Protein AF-A0A1M4WCW9-F1 (afdb_monomer_lite)

Sequence (179 aa):
MRVFTHGSNVNFQESAREMLLPDLARYIHSFSFDAQANLFGTISLEREEIRVYGHAVAMDIDEQAEQFRFVYQLPETGEKQVLTYLLDHFQISHEAVFDVIENEQSVRYQAVYFTFEHSEEEETYFLAATQPVSEPLAYVAEFWRVTEAIGRDIDFAISGCSAFDLNRKLRAERDSSVN

pLDDT: mean 74.57, std 21.35, range [24.52, 95.81]

Radius of gyration: 19.04 Å; chains: 1; bounding box: 36×72×48 Å

Foldseek 3Di:
DDDDPPDPPPPLVPQKDWDDPVRVQVVQVPDDQDAQFKWKWWDDVVVPDTDTQAGWRHWHQDPPVQKTKTWHAHPPPRDIDMDIDGVVQWDIKMKGWDFDQDPNDTDIWIKMWTWGDDPNDIIIMMMTTPDDDPCGVVVVRVRVVSRVVVVPVDPVVVPPPDVVVVVVVVVVVVVVVPD

Secondary structure (DSSP, 8-state):
--------TT-HHHHEEEE-HHHHHHHHHH----TTTEEEEEEETTTTEEEEEEEEEEEEEETTTTEEEEEEE-TTT--EEEEEEEGGGEEEEEEEEEEEEETTEEEEEEEEEEEEEETTEEEEEEEEESSS-S-HHHHHHHHHHHHHHHHSS--TTT----HHHHHHHHHHHHHHT--

Organism: NCBI:txid112248

Structure (mmCIF, N/CA/C/O backbone):
data_AF-A0A1M4WCW9-F1
#
_entry.id   AF-A0A1M4WCW9-F1
#
loop_
_atom_site.group_PDB
_atom_site.id
_atom_site.type_symbol
_atom_site.label_atom_id
_atom_site.label_alt_id
_atom_site.label_comp_id
_atom_site.label_asym_id
_atom_site.label_entity_id
_atom_site.label_seq_id
_atom_site.pdbx_PDB_ins_code
_atom_site.Cartn_x
_atom_site.Cartn_y
_atom_site.Cartn_z
_atom_site.occupancy
_atom_site.B_iso_or_equiv
_atom_site.auth_seq_id
_atom_site.auth_comp_id
_atom_site.auth_asym_id
_atom_site.auth_atom_id
_atom_site.pdbx_PDB_model_num
ATOM 1 N N . MET A 1 1 ? 2.194 2.941 -26.156 1.00 28.28 1 MET A N 1
ATOM 2 C CA . MET A 1 1 ? 3.200 1.869 -25.994 1.00 28.28 1 MET A CA 1
ATOM 3 C C . MET A 1 1 ? 2.469 0.532 -26.065 1.00 28.28 1 MET A C 1
ATOM 5 O O . MET A 1 1 ? 1.376 0.452 -25.525 1.00 28.28 1 MET A O 1
ATOM 9 N N . ARG A 1 2 ? 2.964 -0.453 -26.829 1.00 24.52 2 ARG A N 1
ATOM 10 C CA . ARG A 1 2 ? 2.298 -1.760 -27.005 1.00 24.52 2 ARG A CA 1
ATOM 11 C C . ARG A 1 2 ? 2.749 -2.696 -25.882 1.00 24.52 2 ARG A C 1
ATOM 13 O O . ARG A 1 2 ? 3.902 -3.109 -25.891 1.00 24.52 2 ARG A O 1
ATOM 20 N N . VAL A 1 3 ? 1.858 -2.999 -24.939 1.00 24.98 3 VAL A N 1
ATOM 21 C CA . VAL A 1 3 ? 2.067 -4.039 -23.922 1.00 24.98 3 VAL A CA 1
ATOM 22 C C . VAL A 1 3 ? 1.890 -5.388 -24.613 1.00 24.98 3 VAL A C 1
ATOM 24 O O . VAL A 1 3 ? 0.806 -5.704 -25.101 1.00 24.98 3 VAL A O 1
ATOM 27 N N . PHE A 1 4 ? 2.970 -6.156 -24.723 1.00 26.38 4 PHE A N 1
ATOM 28 C CA . PHE A 1 4 ? 2.913 -7.534 -25.193 1.00 26.38 4 PHE A CA 1
ATOM 29 C C . PHE A 1 4 ? 2.811 -8.452 -23.976 1.00 26.38 4 PHE A C 1
ATOM 31 O O . PHE A 1 4 ? 3.790 -8.688 -23.276 1.00 26.38 4 PHE A O 1
ATOM 38 N N . THR A 1 5 ? 1.617 -8.990 -23.743 1.00 32.31 5 THR A N 1
ATOM 39 C CA . THR A 1 5 ? 1.386 -10.136 -22.864 1.00 32.31 5 THR A CA 1
ATOM 40 C C . THR A 1 5 ? 1.931 -11.395 -23.541 1.00 32.31 5 THR A C 1
ATOM 42 O O . THR A 1 5 ? 1.256 -12.065 -24.319 1.00 32.31 5 THR A O 1
ATOM 45 N N . HIS A 1 6 ? 3.203 -11.701 -23.311 1.00 29.67 6 HIS A N 1
ATOM 46 C CA . HIS A 1 6 ? 3.750 -13.056 -23.427 1.00 29.67 6 HIS A CA 1
ATOM 47 C C . HIS A 1 6 ? 4.281 -13.375 -22.026 1.00 29.67 6 HIS A C 1
ATOM 49 O O . HIS A 1 6 ? 5.392 -13.018 -21.677 1.00 29.67 6 HIS A O 1
ATOM 55 N N . GLY A 1 7 ? 3.447 -13.843 -21.106 1.00 25.66 7 GLY A N 1
ATOM 56 C CA . GLY A 1 7 ? 2.954 -15.207 -21.159 1.00 25.66 7 GLY A CA 1
ATOM 57 C C . GLY A 1 7 ? 3.818 -16.096 -20.266 1.00 25.66 7 GLY A C 1
ATOM 58 O O . GLY A 1 7 ? 4.403 -17.056 -20.747 1.00 25.66 7 GLY A O 1
ATOM 59 N N . SER A 1 8 ? 3.828 -15.815 -18.961 1.00 27.12 8 SER A N 1
ATOM 60 C CA . SER A 1 8 ? 3.593 -16.895 -18.004 1.00 27.12 8 SER A CA 1
ATOM 61 C C . SER A 1 8 ? 2.104 -16.857 -17.652 1.00 27.12 8 SER A C 1
ATOM 63 O O . SER A 1 8 ? 1.694 -16.445 -16.575 1.00 27.12 8 SER A O 1
ATOM 65 N N . ASN A 1 9 ? 1.269 -17.254 -18.619 1.00 35.34 9 ASN A N 1
ATOM 66 C CA . ASN A 1 9 ? -0.178 -17.468 -18.462 1.00 35.34 9 ASN A CA 1
ATOM 67 C C . ASN A 1 9 ? -0.471 -18.737 -17.631 1.00 35.34 9 ASN A C 1
ATOM 69 O O . ASN A 1 9 ? -1.430 -19.452 -17.908 1.00 35.34 9 ASN A O 1
ATOM 73 N N . VAL A 1 10 ? 0.389 -19.075 -16.668 1.00 31.02 10 VAL A N 1
ATOM 74 C CA . VAL A 1 10 ? 0.264 -20.311 -15.886 1.00 31.02 10 VAL A CA 1
ATOM 75 C C . VAL A 1 10 ? -0.352 -20.038 -14.517 1.00 31.02 10 VAL A C 1
ATOM 77 O O . VAL A 1 10 ? -1.076 -20.896 -14.036 1.00 31.02 10 VAL A O 1
ATOM 80 N N . ASN A 1 11 ? -0.188 -18.843 -13.937 1.00 33.59 11 ASN A N 1
ATOM 81 C CA . ASN A 1 11 ? -0.554 -18.617 -12.537 1.00 33.59 11 ASN A CA 1
ATOM 82 C C . ASN A 1 11 ? -1.192 -17.240 -12.272 1.00 33.59 11 ASN A C 1
ATOM 84 O O . ASN A 1 11 ? -0.726 -16.487 -11.424 1.00 33.59 11 ASN A O 1
ATOM 88 N N . PHE A 1 12 ? -2.312 -16.917 -12.930 1.00 40.56 12 PHE A N 1
ATOM 89 C CA . PHE A 1 12 ? -3.136 -15.763 -12.514 1.00 40.56 12 PHE A CA 1
ATOM 90 C C . PHE A 1 12 ? -3.561 -15.850 -11.032 1.00 40.56 12 PHE A C 1
ATOM 92 O O . PHE A 1 12 ? -3.760 -14.824 -10.395 1.00 40.56 12 PHE A O 1
ATOM 99 N N . GLN A 1 13 ? -3.621 -17.064 -10.470 1.00 37.88 13 GLN A N 1
ATOM 100 C CA . GLN A 1 13 ? -3.870 -17.318 -9.047 1.00 37.88 13 GLN A CA 1
ATOM 101 C C . GLN A 1 13 ? -2.655 -17.065 -8.126 1.00 37.88 13 GLN A C 1
ATOM 103 O O . GLN A 1 13 ? -2.829 -17.057 -6.914 1.00 37.88 13 GLN A O 1
ATOM 108 N N . GLU A 1 14 ? -1.436 -16.872 -8.656 1.00 43.75 14 GLU A N 1
ATOM 109 C CA . GLU A 1 14 ? -0.242 -16.550 -7.843 1.00 43.75 14 GLU A CA 1
ATOM 110 C C . GLU A 1 14 ? 0.183 -15.076 -7.931 1.00 43.75 14 GLU A C 1
ATOM 112 O O . GLU A 1 14 ? 0.973 -14.628 -7.101 1.00 43.75 14 GLU A O 1
ATOM 117 N N . SER A 1 15 ? -0.303 -14.318 -8.921 1.00 54.88 15 SER A N 1
ATOM 118 C CA . SER A 1 15 ? 0.074 -12.906 -9.110 1.00 54.88 15 SER A CA 1
ATOM 119 C C . SER A 1 15 ? -0.726 -11.937 -8.247 1.00 54.88 15 SER A C 1
ATOM 121 O O . SER A 1 15 ? -0.249 -10.842 -7.972 1.00 54.88 15 SER A O 1
ATOM 123 N N . ALA A 1 16 ? -1.921 -12.331 -7.812 1.00 60.19 16 ALA A N 1
ATOM 124 C CA . ALA A 1 16 ? -2.716 -11.599 -6.841 1.00 60.19 16 ALA A CA 1
ATOM 125 C C . ALA A 1 16 ? -3.227 -12.585 -5.791 1.00 60.19 16 ALA A C 1
ATOM 127 O O . ALA A 1 16 ? -3.824 -13.602 -6.146 1.00 60.19 16 ALA A O 1
ATOM 128 N N . ARG A 1 17 ? -2.987 -12.305 -4.509 1.00 70.44 17 ARG A N 1
ATOM 129 C CA . ARG A 1 17 ? -3.558 -13.090 -3.410 1.00 70.44 17 ARG A CA 1
ATOM 130 C C . ARG A 1 17 ? -4.279 -12.192 -2.426 1.00 70.44 17 ARG A C 1
ATOM 132 O O . ARG A 1 17 ? -3.750 -11.156 -2.025 1.00 70.44 17 ARG A O 1
ATOM 139 N N . GLU A 1 18 ? -5.460 -12.627 -2.016 1.00 72.06 18 GLU A N 1
ATOM 140 C CA . GLU A 1 18 ? -6.103 -12.104 -0.820 1.00 72.06 18 GLU A CA 1
ATOM 141 C C . GLU A 1 18 ? -5.254 -12.485 0.399 1.00 72.06 18 GLU A C 1
ATOM 143 O O . GLU A 1 18 ? -4.804 -13.629 0.526 1.00 72.06 18 GLU A O 1
ATOM 148 N N . MET A 1 19 ? -4.995 -11.522 1.280 1.00 72.12 19 MET A N 1
ATOM 149 C CA . MET A 1 19 ? -4.351 -11.776 2.563 1.00 72.12 19 MET A CA 1
ATOM 150 C C . MET A 1 19 ? -5.371 -11.599 3.679 1.00 72.12 19 MET A C 1
ATOM 152 O O . MET A 1 19 ? -5.921 -10.513 3.883 1.00 72.12 19 MET A O 1
ATOM 156 N N . LEU A 1 20 ? -5.568 -12.675 4.438 1.00 73.69 20 LEU A N 1
ATOM 157 C CA . LEU A 1 20 ? -6.292 -12.628 5.700 1.00 73.69 20 LEU A CA 1
ATOM 158 C C . LEU A 1 20 ? -5.467 -11.864 6.739 1.00 73.69 20 LEU A C 1
ATOM 160 O O . LEU A 1 20 ? -4.239 -11.789 6.648 1.00 73.69 20 LEU A O 1
ATOM 164 N N . LEU A 1 21 ? -6.129 -11.346 7.773 1.00 76.25 21 LEU A N 1
ATOM 165 C CA . LEU A 1 21 ? -5.498 -10.475 8.765 1.00 76.25 21 LEU A CA 1
ATOM 166 C C . LEU A 1 21 ? -4.186 -11.027 9.378 1.00 76.25 21 LEU A C 1
ATOM 168 O O . LEU A 1 21 ? -3.211 -10.276 9.436 1.00 76.25 21 LEU A O 1
ATOM 172 N N . PRO A 1 22 ? -4.071 -12.321 9.750 1.00 73.00 22 PRO A N 1
ATOM 173 C CA . PRO A 1 22 ? -2.814 -12.860 10.280 1.00 73.00 22 PRO A CA 1
ATOM 174 C C . PRO A 1 22 ? -1.681 -12.913 9.242 1.00 73.00 22 PRO A C 1
ATOM 176 O O . PRO A 1 22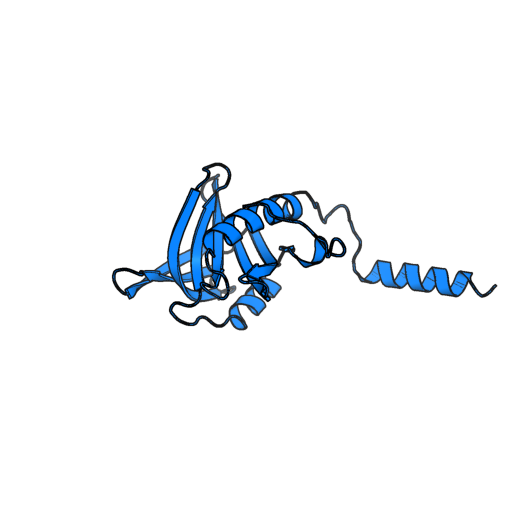 ? -0.506 -12.767 9.583 1.00 73.00 22 PRO A O 1
ATOM 179 N N . ASP A 1 23 ? -2.009 -13.139 7.969 1.00 73.31 23 ASP A N 1
ATOM 180 C CA . ASP A 1 23 ? -1.032 -13.124 6.875 1.00 73.31 23 ASP A CA 1
ATOM 181 C C . ASP A 1 23 ? -0.554 -11.704 6.606 1.00 73.31 23 ASP A C 1
ATOM 183 O O . ASP A 1 23 ? 0.645 -11.473 6.435 1.00 73.31 23 ASP A O 1
ATOM 187 N N . LEU A 1 24 ? -1.482 -10.752 6.668 1.00 80.19 24 LEU A N 1
ATOM 188 C CA . LEU A 1 24 ? -1.201 -9.342 6.509 1.00 80.19 24 LEU A CA 1
ATOM 189 C C . LEU A 1 24 ? -0.325 -8.789 7.638 1.00 80.19 24 LEU A C 1
ATOM 191 O O . LEU A 1 24 ? 0.656 -8.097 7.366 1.00 80.19 24 LEU A O 1
ATOM 195 N N . ALA A 1 25 ? -0.613 -9.137 8.892 1.00 82.31 25 ALA A N 1
ATOM 196 C CA . ALA A 1 25 ? 0.219 -8.748 10.028 1.00 82.31 25 ALA A CA 1
ATOM 197 C C . ALA A 1 25 ? 1.656 -9.273 9.870 1.00 82.31 25 ALA A C 1
ATOM 199 O O . ALA A 1 25 ? 2.628 -8.536 10.051 1.00 82.31 25 ALA A O 1
ATOM 200 N N . ARG A 1 26 ? 1.815 -10.534 9.439 1.00 80.81 26 ARG A N 1
ATOM 201 C CA . ARG A 1 26 ? 3.139 -11.105 9.138 1.00 80.81 26 ARG A CA 1
ATOM 202 C C . ARG A 1 26 ? 3.835 -10.385 7.991 1.00 80.81 26 ARG A C 1
ATOM 204 O O . ARG A 1 26 ? 5.033 -10.122 8.094 1.00 80.81 26 ARG A O 1
ATOM 211 N N . TYR A 1 27 ? 3.103 -10.062 6.927 1.00 83.06 27 TYR A N 1
ATOM 212 C CA . TYR A 1 27 ? 3.628 -9.291 5.807 1.00 83.06 27 TYR A CA 1
ATOM 213 C C . TYR A 1 27 ? 4.169 -7.940 6.287 1.00 83.06 27 TYR A C 1
ATOM 215 O O . TYR A 1 27 ? 5.345 -7.656 6.068 1.00 83.06 27 TYR A O 1
ATOM 223 N N . ILE A 1 28 ? 3.364 -7.171 7.026 1.00 84.94 28 ILE A N 1
ATOM 224 C CA . ILE A 1 28 ? 3.737 -5.859 7.573 1.00 84.94 28 ILE A CA 1
ATOM 225 C C . ILE A 1 28 ? 4.992 -5.958 8.443 1.00 84.94 28 ILE A C 1
ATOM 227 O O . ILE A 1 28 ? 5.916 -5.169 8.268 1.00 84.94 28 ILE A O 1
ATOM 231 N N . HIS A 1 29 ? 5.074 -6.957 9.325 1.00 80.81 29 HIS A N 1
ATOM 232 C CA . HIS A 1 29 ? 6.261 -7.167 10.157 1.00 80.81 29 HIS A CA 1
ATOM 233 C C . HIS A 1 29 ? 7.522 -7.514 9.358 1.00 80.81 29 HIS A C 1
ATOM 235 O O . HIS A 1 29 ? 8.628 -7.187 9.786 1.00 80.81 29 HIS A O 1
ATOM 241 N N . SER A 1 30 ? 7.374 -8.195 8.221 1.00 79.31 30 SER A N 1
ATOM 242 C CA . SER A 1 30 ? 8.492 -8.520 7.329 1.00 79.31 30 SER A CA 1
ATOM 243 C C . SER A 1 30 ? 8.852 -7.386 6.366 1.00 79.31 30 SER A C 1
ATOM 245 O O . SER A 1 30 ? 9.922 -7.414 5.755 1.00 79.31 30 SER A O 1
ATOM 247 N N . PHE A 1 31 ? 7.966 -6.400 6.218 1.00 79.56 31 PHE A N 1
ATOM 248 C CA . PHE A 1 31 ? 8.105 -5.345 5.235 1.00 79.56 31 PHE A CA 1
ATOM 249 C C . PHE A 1 31 ? 9.131 -4.304 5.684 1.00 79.56 31 PHE A C 1
ATOM 251 O O . PHE A 1 31 ? 9.065 -3.750 6.783 1.00 79.56 31 PHE A O 1
ATOM 258 N N . SER A 1 32 ? 10.091 -4.010 4.809 1.00 76.69 32 SER A N 1
ATOM 259 C CA . SER A 1 32 ? 11.100 -2.990 5.075 1.00 76.69 32 SER A CA 1
ATOM 260 C C . SER A 1 32 ? 10.559 -1.608 4.726 1.00 76.69 32 SER A C 1
ATOM 262 O O . SER A 1 32 ? 10.544 -1.194 3.564 1.00 76.69 32 SER A O 1
ATOM 264 N N . PHE A 1 33 ? 10.165 -0.859 5.751 1.00 75.88 33 PHE A N 1
ATOM 265 C CA . PHE A 1 33 ? 9.826 0.553 5.622 1.00 75.88 33 PHE A CA 1
ATOM 266 C C . PHE A 1 33 ? 11.100 1.404 5.564 1.00 75.88 33 PHE A C 1
ATOM 268 O O . PHE A 1 33 ? 11.517 1.991 6.561 1.00 75.88 33 PHE A O 1
ATOM 275 N N . ASP A 1 34 ? 11.738 1.456 4.394 1.00 73.75 34 ASP A N 1
ATOM 276 C CA . ASP A 1 34 ? 12.763 2.467 4.133 1.00 73.75 34 ASP A CA 1
ATOM 277 C C . ASP A 1 34 ? 12.093 3.789 3.733 1.00 73.75 34 ASP A C 1
ATOM 279 O O . ASP A 1 34 ? 11.167 3.829 2.912 1.00 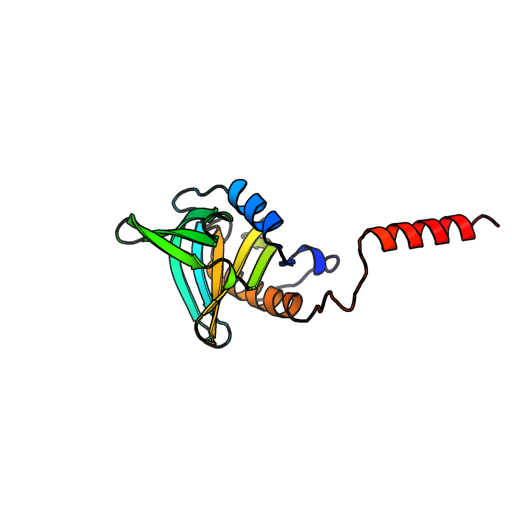73.75 34 ASP A O 1
ATOM 283 N N . ALA A 1 35 ? 12.540 4.881 4.350 1.00 59.44 35 ALA A N 1
ATOM 284 C CA . ALA A 1 35 ? 12.004 6.202 4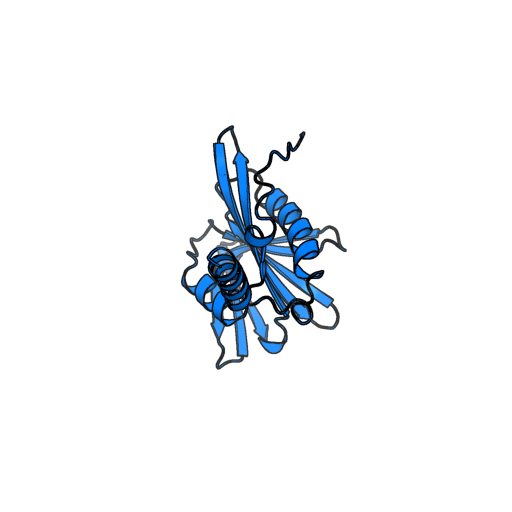.079 1.00 59.44 35 ALA A CA 1
ATOM 285 C C . ALA A 1 35 ? 12.369 6.575 2.635 1.00 59.44 35 ALA A C 1
ATOM 287 O O . ALA A 1 35 ? 13.539 6.573 2.278 1.00 59.44 35 ALA A O 1
ATOM 288 N N . GLN A 1 36 ? 11.365 6.919 1.819 1.00 70.25 36 GLN A N 1
ATOM 289 C CA . GLN A 1 36 ? 11.442 7.173 0.362 1.00 70.25 36 GLN A CA 1
ATOM 290 C C . GLN A 1 36 ? 11.339 5.948 -0.563 1.00 70.25 36 GLN A C 1
ATOM 292 O O . GLN A 1 36 ? 11.206 6.117 -1.776 1.00 70.25 36 GLN A O 1
ATOM 297 N N . ALA A 1 37 ? 11.324 4.723 -0.035 1.00 83.62 37 ALA A N 1
ATOM 298 C CA . ALA A 1 37 ? 11.225 3.533 -0.883 1.00 83.62 37 ALA A CA 1
ATOM 299 C C . ALA A 1 37 ? 9.782 3.132 -1.213 1.00 83.62 37 ALA A C 1
ATOM 301 O O . ALA A 1 37 ? 9.562 2.425 -2.189 1.00 83.62 37 ALA A O 1
ATOM 302 N N . ASN A 1 38 ? 8.800 3.572 -0.422 1.00 90.56 38 ASN A N 1
ATOM 303 C CA . ASN A 1 38 ? 7.446 3.020 -0.467 1.00 90.56 38 ASN A CA 1
ATOM 304 C C . ASN A 1 38 ? 6.401 4.124 -0.591 1.00 90.56 38 ASN A C 1
ATOM 306 O O . ASN A 1 38 ? 6.179 4.855 0.367 1.00 90.56 38 ASN A O 1
ATOM 310 N N . LEU A 1 39 ? 5.754 4.242 -1.748 1.00 93.69 39 LEU A N 1
ATOM 311 C CA . LEU A 1 39 ? 4.608 5.118 -1.970 1.00 93.69 39 LEU A CA 1
ATOM 312 C C . LEU A 1 39 ? 3.401 4.633 -1.175 1.00 93.69 39 LEU A C 1
ATOM 314 O O . LEU A 1 39 ? 3.123 3.436 -1.125 1.00 93.69 39 LEU A O 1
ATOM 318 N N . PHE A 1 40 ? 2.672 5.588 -0.610 1.00 95.12 40 PHE A N 1
ATOM 319 C CA . PHE A 1 40 ? 1.425 5.368 0.104 1.00 95.12 40 PHE A CA 1
ATOM 320 C C . PHE A 1 40 ? 0.358 6.344 -0.376 1.00 95.12 40 PHE A C 1
ATOM 322 O O . PHE A 1 40 ? 0.623 7.541 -0.547 1.00 95.12 40 PHE A O 1
ATOM 329 N N . GLY A 1 41 ? -0.852 5.839 -0.577 1.00 94.44 41 GLY A N 1
ATOM 330 C CA . GLY A 1 41 ? -1.947 6.623 -1.121 1.00 94.44 41 GLY A CA 1
ATOM 331 C C . GLY A 1 41 ? -3.240 5.832 -1.242 1.00 94.44 41 GLY A C 1
ATOM 332 O O . GLY A 1 41 ? -3.335 4.720 -0.727 1.00 94.44 41 GLY A O 1
ATOM 333 N N . THR A 1 42 ? -4.217 6.404 -1.938 1.00 94.69 42 THR A N 1
ATOM 334 C CA . THR A 1 42 ? -5.506 5.773 -2.238 1.00 94.69 42 THR A CA 1
ATOM 335 C C . THR A 1 42 ? -5.742 5.657 -3.736 1.00 94.69 42 THR A C 1
ATOM 337 O O . THR A 1 42 ? -5.186 6.412 -4.539 1.00 94.69 42 THR A O 1
ATOM 340 N N . ILE A 1 43 ? -6.561 4.680 -4.113 1.00 92.44 43 ILE A N 1
ATOM 341 C CA . ILE A 1 43 ? -6.967 4.414 -5.489 1.00 92.44 43 ILE A CA 1
ATOM 342 C C . ILE A 1 43 ? -8.473 4.150 -5.546 1.00 92.44 43 ILE A C 1
ATOM 344 O O . ILE A 1 43 ? -9.020 3.412 -4.731 1.00 92.44 43 ILE A O 1
ATOM 348 N N . SER A 1 44 ? -9.142 4.750 -6.529 1.00 86.81 44 SER A N 1
ATOM 349 C CA . SER A 1 44 ? -10.543 4.487 -6.854 1.00 86.81 44 SER A CA 1
ATOM 350 C C . SER A 1 44 ? -10.699 4.414 -8.367 1.00 86.81 44 SER A C 1
ATOM 352 O O . SER A 1 44 ? -10.466 5.396 -9.071 1.00 86.81 44 SER A O 1
ATOM 354 N N . LEU A 1 45 ? -11.094 3.245 -8.879 1.00 74.94 45 LEU A N 1
ATOM 355 C CA . LEU A 1 45 ? -11.359 3.077 -10.311 1.00 74.94 45 LEU A CA 1
ATOM 356 C C . LEU A 1 45 ? -12.675 3.731 -10.718 1.00 74.94 45 LEU A C 1
ATOM 358 O O . LEU A 1 45 ? -12.740 4.307 -11.798 1.00 74.94 45 LEU A O 1
ATOM 362 N N . GLU A 1 46 ? -13.677 3.723 -9.838 1.00 80.25 46 GLU A N 1
ATOM 363 C CA . GLU A 1 46 ? -14.954 4.410 -10.066 1.00 80.25 46 GLU A CA 1
ATOM 364 C C . GLU A 1 46 ? -14.773 5.915 -10.274 1.00 80.25 46 GLU A C 1
ATOM 366 O O . GLU A 1 46 ? -15.437 6.519 -11.115 1.00 80.25 46 GLU A O 1
ATOM 371 N N . ARG A 1 47 ? -13.850 6.521 -9.517 1.00 81.81 47 ARG A N 1
ATOM 372 C CA . ARG A 1 47 ? -13.503 7.944 -9.629 1.00 81.81 47 ARG A CA 1
ATOM 373 C C . ARG A 1 47 ? -12.358 8.207 -10.612 1.00 81.81 47 ARG A C 1
ATOM 375 O O . ARG A 1 47 ? -11.985 9.362 -10.785 1.00 81.81 47 ARG A O 1
ATOM 382 N N . GLU A 1 48 ? -11.806 7.159 -11.232 1.00 84.62 48 GLU A N 1
ATOM 383 C CA . GLU A 1 48 ? -10.598 7.199 -12.070 1.00 84.62 48 GLU A CA 1
ATOM 384 C C . GLU A 1 48 ? -9.444 7.991 -11.421 1.00 84.62 48 GLU A C 1
ATOM 386 O O . GLU A 1 48 ? -8.742 8.768 -12.070 1.00 84.62 48 GLU A O 1
ATOM 391 N N . GLU A 1 49 ? -9.250 7.805 -10.114 1.00 89.12 49 GLU A N 1
ATOM 392 C CA . GLU A 1 49 ? -8.387 8.653 -9.297 1.00 89.12 49 GLU A CA 1
ATOM 393 C C . GLU A 1 49 ? -7.352 7.840 -8.511 1.00 89.12 49 GLU A C 1
ATOM 395 O O . GLU A 1 49 ? -7.672 6.848 -7.854 1.00 89.12 49 GLU A O 1
ATOM 400 N N . ILE A 1 50 ? -6.101 8.309 -8.541 1.00 92.06 50 ILE A N 1
ATOM 401 C CA . ILE A 1 50 ? -5.032 7.877 -7.638 1.00 92.06 50 ILE A CA 1
ATOM 402 C C . ILE A 1 50 ? -4.542 9.103 -6.875 1.00 92.06 50 ILE A C 1
ATOM 404 O O . ILE A 1 50 ? -4.111 10.088 -7.480 1.00 92.06 50 ILE A O 1
ATOM 408 N N . ARG A 1 51 ? -4.564 9.033 -5.544 1.00 93.94 51 ARG A N 1
ATOM 409 C CA . ARG A 1 51 ? -4.028 10.072 -4.658 1.00 93.94 51 ARG A CA 1
ATOM 410 C C . ARG A 1 51 ? -2.810 9.539 -3.933 1.00 93.94 51 ARG A C 1
ATOM 412 O O . ARG A 1 51 ? -2.887 8.502 -3.291 1.00 93.94 51 ARG A O 1
ATOM 419 N N . VAL A 1 52 ? -1.697 10.261 -3.991 1.00 94.44 52 VAL A N 1
ATOM 420 C CA . VAL A 1 52 ? -0.476 9.918 -3.248 1.00 94.44 52 VAL A CA 1
ATOM 421 C C . VAL A 1 52 ? -0.384 10.811 -2.020 1.00 94.44 52 VAL A C 1
ATOM 423 O O . VAL A 1 52 ? -0.361 12.033 -2.146 1.00 94.44 52 VAL A O 1
ATOM 426 N N . TYR A 1 53 ? -0.307 10.211 -0.835 1.00 93.81 53 TYR A N 1
ATOM 427 C CA . TYR A 1 53 ? -0.140 10.943 0.422 1.00 93.81 53 TYR A CA 1
ATOM 428 C C . TYR A 1 53 ? 1.332 11.166 0.764 1.00 93.81 53 TYR A C 1
ATOM 430 O O . TYR A 1 53 ? 1.693 12.194 1.335 1.00 93.81 53 TYR A O 1
ATOM 438 N N . GLY A 1 54 ? 2.199 10.224 0.398 1.00 92.88 54 GLY A N 1
ATOM 439 C CA . GLY A 1 54 ? 3.632 10.343 0.622 1.00 92.88 54 GLY A CA 1
ATOM 440 C C . GLY A 1 54 ? 4.307 8.988 0.672 1.00 92.88 54 GLY A C 1
ATOM 441 O O . GLY A 1 54 ? 3.943 8.088 -0.082 1.00 92.88 54 GLY A O 1
ATOM 442 N N . HIS A 1 55 ? 5.283 8.853 1.568 1.00 94.25 55 HIS A N 1
ATOM 443 C CA . HIS A 1 55 ? 6.021 7.605 1.732 1.00 94.25 55 HIS A CA 1
ATOM 444 C C . HIS A 1 55 ? 5.639 6.891 3.023 1.00 94.25 55 HIS A C 1
ATOM 446 O O . HIS A 1 55 ? 5.713 7.497 4.090 1.00 94.25 55 HIS A O 1
ATOM 452 N N . ALA A 1 56 ? 5.269 5.613 2.953 1.00 93.38 56 ALA A N 1
ATOM 453 C CA . ALA A 1 56 ? 5.032 4.811 4.147 1.00 93.38 56 ALA A CA 1
ATOM 454 C C . ALA A 1 56 ? 6.335 4.632 4.934 1.00 93.38 56 ALA A C 1
ATOM 456 O O . ALA A 1 56 ? 7.360 4.230 4.384 1.00 93.38 56 ALA A O 1
ATOM 457 N N . VAL A 1 57 ? 6.275 4.909 6.235 1.00 93.31 57 VAL A N 1
ATOM 458 C CA . VAL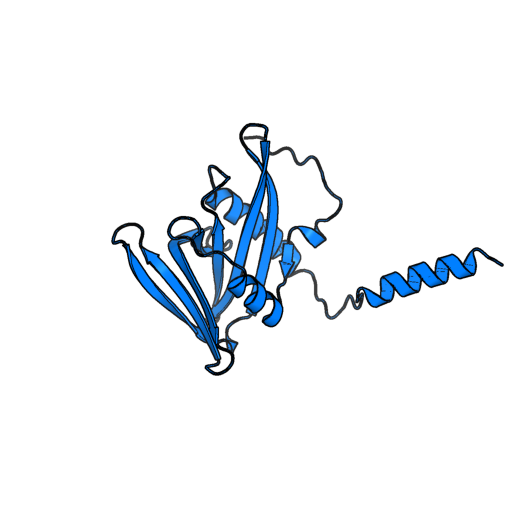 A 1 57 ? 7.405 4.748 7.164 1.00 93.31 57 VAL A CA 1
ATOM 459 C C . VAL A 1 57 ? 7.125 3.728 8.262 1.00 93.31 57 VAL A C 1
ATOM 461 O O . VAL A 1 57 ? 8.064 3.250 8.889 1.00 93.31 57 VAL A O 1
ATOM 464 N N . ALA A 1 58 ? 5.856 3.410 8.516 1.00 92.19 58 ALA A N 1
ATOM 465 C CA . ALA A 1 58 ? 5.456 2.291 9.356 1.00 92.19 58 ALA A CA 1
ATOM 466 C C . ALA A 1 58 ? 3.999 1.915 9.077 1.00 92.19 58 ALA A C 1
ATOM 468 O O . ALA A 1 58 ? 3.182 2.770 8.729 1.00 92.19 58 ALA A O 1
ATOM 469 N N . MET A 1 59 ? 3.674 0.650 9.305 1.00 92.38 59 MET A N 1
ATOM 470 C CA . MET A 1 59 ? 2.306 0.159 9.417 1.00 92.38 59 MET A CA 1
ATOM 471 C C . MET A 1 59 ? 2.234 -0.799 10.599 1.00 92.38 59 MET A C 1
ATOM 473 O O . MET A 1 59 ? 3.228 -1.455 10.909 1.00 92.38 59 MET A O 1
ATOM 477 N N . ASP A 1 60 ? 1.085 -0.849 11.259 1.00 91.56 60 ASP A N 1
ATOM 478 C CA . ASP A 1 60 ? 0.881 -1.681 12.441 1.00 91.56 60 ASP A CA 1
ATOM 479 C C . ASP A 1 60 ? -0.580 -2.121 12.552 1.00 91.56 60 ASP A C 1
ATOM 481 O O . ASP A 1 60 ? -1.491 -1.359 12.214 1.00 91.56 60 ASP A O 1
ATOM 485 N N . ILE A 1 61 ? -0.784 -3.348 13.026 1.00 89.50 61 ILE A N 1
ATOM 486 C CA . ILE A 1 61 ? -2.100 -3.914 13.325 1.00 89.50 61 ILE A CA 1
ATOM 487 C C . ILE A 1 61 ? -2.084 -4.286 14.805 1.00 89.50 61 ILE A C 1
ATOM 489 O O . ILE A 1 61 ? -1.437 -5.254 15.203 1.00 89.50 61 ILE A O 1
ATOM 493 N N . ASP A 1 62 ? -2.797 -3.509 15.613 1.00 89.25 62 ASP A N 1
ATOM 494 C CA . ASP A 1 62 ? -2.962 -3.760 17.038 1.00 89.25 62 ASP A CA 1
ATOM 495 C C . ASP A 1 62 ? -4.303 -4.463 17.266 1.00 89.25 62 ASP A C 1
ATOM 497 O O . ASP A 1 62 ? -5.356 -3.828 17.352 1.00 89.25 62 ASP A O 1
ATOM 501 N N . GLU A 1 63 ? -4.262 -5.794 17.355 1.00 85.06 63 GLU A N 1
ATOM 502 C CA . GLU A 1 63 ? -5.445 -6.617 17.632 1.00 85.06 63 GLU A CA 1
ATOM 503 C C . GLU A 1 63 ? -6.029 -6.364 19.034 1.00 85.06 63 GLU A C 1
ATOM 505 O O . GLU A 1 63 ? -7.215 -6.595 19.245 1.00 85.06 63 GLU A O 1
ATOM 510 N N . GLN A 1 64 ? -5.237 -5.882 20.005 1.00 88.50 64 GLN A N 1
ATOM 511 C CA . GLN A 1 64 ? -5.743 -5.599 21.357 1.00 88.50 64 GLN A CA 1
ATOM 512 C C . GLN A 1 64 ? -6.492 -4.269 21.416 1.00 88.50 64 GLN A C 1
ATOM 514 O O . GLN A 1 64 ? -7.471 -4.145 22.151 1.00 88.50 64 GLN A O 1
ATOM 519 N N . ALA A 1 65 ? -6.011 -3.274 20.672 1.00 90.81 65 ALA A N 1
ATOM 520 C CA . ALA A 1 65 ? -6.653 -1.972 20.546 1.00 90.81 65 ALA A CA 1
ATOM 521 C C . ALA A 1 65 ? -7.682 -1.905 19.403 1.00 90.81 65 ALA A C 1
ATOM 523 O O . ALA A 1 65 ? -8.280 -0.845 19.220 1.00 90.81 65 ALA A O 1
ATOM 524 N N . GLU A 1 66 ? -7.861 -2.995 18.645 1.00 91.88 66 GLU A N 1
ATOM 525 C CA . GLU A 1 66 ? -8.721 -3.102 17.456 1.00 91.88 66 GLU A CA 1
ATOM 526 C C . GLU A 1 66 ? -8.426 -2.002 16.422 1.00 91.88 66 GLU A C 1
ATOM 528 O O . GLU A 1 66 ? -9.325 -1.353 15.882 1.00 91.88 66 GLU A O 1
ATOM 533 N N . GLN A 1 67 ? -7.139 -1.760 16.156 1.00 93.25 67 GLN A N 1
ATOM 534 C CA . GLN A 1 67 ? -6.684 -0.651 15.319 1.00 93.25 67 GLN A CA 1
ATOM 535 C C . GLN A 1 67 ? -5.729 -1.085 14.215 1.00 93.25 67 GLN A C 1
ATOM 537 O O . GLN A 1 67 ? -4.779 -1.830 14.434 1.00 93.25 67 GLN A O 1
ATOM 542 N N . PHE A 1 68 ? -5.928 -0.493 13.042 1.00 92.19 68 PHE A N 1
ATOM 543 C CA . PHE A 1 68 ? -4.975 -0.505 11.946 1.00 92.19 68 PHE A CA 1
ATOM 544 C C . PHE A 1 68 ? -4.362 0.888 11.817 1.00 92.19 68 PHE A C 1
ATOM 546 O O . PHE A 1 68 ? -5.072 1.869 11.583 1.00 92.19 68 PHE A O 1
ATOM 553 N N . ARG A 1 69 ? -3.040 0.997 11.960 1.00 94.00 69 ARG A N 1
ATOM 554 C CA . ARG A 1 69 ? -2.319 2.267 11.880 1.00 94.00 69 ARG A CA 1
ATOM 555 C C . ARG A 1 69 ? -1.393 2.332 10.673 1.00 94.00 69 ARG A C 1
ATOM 557 O O . ARG A 1 69 ? -0.567 1.450 10.455 1.00 94.00 69 ARG A O 1
ATOM 564 N N . PHE A 1 70 ? -1.458 3.451 9.960 1.00 93.88 70 PHE A N 1
ATOM 565 C CA . PHE A 1 70 ? -0.519 3.827 8.909 1.00 93.88 70 PHE A CA 1
ATOM 566 C C . PHE A 1 70 ? 0.250 5.068 9.342 1.00 93.88 70 PHE A C 1
ATOM 568 O O . PHE A 1 70 ? -0.347 6.056 9.772 1.00 93.88 70 PHE A O 1
ATOM 575 N N . VAL A 1 71 ? 1.571 5.044 9.196 1.00 94.75 71 VAL A N 1
ATOM 576 C CA . VAL A 1 71 ? 2.426 6.217 9.379 1.00 94.75 71 VAL A CA 1
ATOM 577 C C . VAL A 1 71 ? 3.110 6.508 8.055 1.00 94.75 71 VAL A C 1
ATOM 579 O O . VAL A 1 71 ? 3.827 5.661 7.518 1.00 94.75 71 VAL A O 1
ATOM 582 N N . TYR A 1 72 ? 2.919 7.717 7.539 1.00 94.50 72 TYR A N 1
ATOM 583 C CA . TYR A 1 72 ? 3.517 8.155 6.281 1.00 94.50 72 TYR A CA 1
ATOM 584 C C . TYR A 1 72 ? 4.182 9.518 6.428 1.00 94.50 72 TYR A C 1
ATOM 586 O O . TYR A 1 72 ? 3.860 10.297 7.321 1.00 94.50 72 TYR A O 1
ATOM 594 N N . GLN A 1 73 ? 5.144 9.789 5.556 1.00 94.50 73 GLN A N 1
ATOM 595 C CA . GLN A 1 73 ? 5.909 11.022 5.523 1.00 94.50 73 GLN A CA 1
ATOM 596 C C . GLN A 1 73 ? 5.539 11.844 4.289 1.00 94.50 73 GLN A C 1
ATOM 598 O O . GLN A 1 73 ? 5.628 11.350 3.161 1.00 94.50 73 GLN A O 1
ATOM 603 N N . LEU A 1 74 ? 5.159 13.104 4.508 1.00 92.06 74 LEU A N 1
ATOM 604 C CA . LEU A 1 74 ? 4.830 14.048 3.443 1.00 92.06 74 LEU A CA 1
ATOM 605 C C . LEU A 1 74 ? 6.087 14.397 2.626 1.00 92.06 74 LEU A C 1
ATOM 607 O O . LEU A 1 74 ? 7.104 14.758 3.224 1.00 92.06 74 LEU A O 1
ATOM 611 N N . PRO A 1 75 ? 6.045 14.349 1.280 1.00 87.38 75 PRO A N 1
ATOM 612 C CA . PRO A 1 75 ? 7.214 14.648 0.451 1.00 87.38 75 PRO A CA 1
ATOM 613 C C . PRO A 1 75 ? 7.711 16.094 0.578 1.00 87.38 75 PRO A C 1
ATOM 615 O O . PRO A 1 75 ? 8.913 16.335 0.518 1.00 87.38 75 PRO A O 1
ATOM 618 N N . GLU A 1 76 ? 6.797 17.052 0.754 1.00 87.25 76 GLU A N 1
ATOM 619 C CA . GLU A 1 76 ? 7.121 18.485 0.746 1.00 87.25 76 GLU A CA 1
ATOM 620 C C . GLU A 1 76 ? 7.746 18.964 2.059 1.00 87.25 76 GLU A C 1
ATOM 622 O O . GLU A 1 76 ? 8.708 19.730 2.055 1.00 87.25 76 GLU A O 1
ATOM 627 N N . THR A 1 77 ? 7.195 18.521 3.191 1.00 90.81 77 THR A N 1
ATOM 628 C CA . THR A 1 77 ? 7.586 19.002 4.525 1.00 90.81 77 THR A CA 1
ATOM 629 C C . THR A 1 77 ? 8.462 18.010 5.282 1.00 90.81 77 THR A C 1
ATOM 631 O O . THR A 1 77 ? 9.113 18.384 6.256 1.00 90.81 77 THR A O 1
ATOM 634 N N . GLY A 1 78 ? 8.468 16.738 4.875 1.00 89.38 78 GLY A N 1
ATOM 635 C CA . GLY A 1 78 ? 9.087 15.655 5.633 1.00 89.38 78 GLY A CA 1
ATOM 636 C C . GLY A 1 78 ? 8.364 15.328 6.945 1.00 89.38 78 GLY A C 1
ATOM 637 O O . GLY A 1 78 ? 8.887 14.536 7.731 1.00 89.38 78 GLY A O 1
ATOM 638 N N . GLU A 1 79 ? 7.193 15.916 7.202 1.00 93.12 79 GLU A N 1
ATOM 639 C CA . GLU A 1 79 ? 6.398 15.669 8.404 1.00 93.12 79 GLU A CA 1
ATOM 640 C C . GLU A 1 79 ? 5.753 14.280 8.361 1.00 93.12 79 GLU A C 1
ATOM 642 O O . GLU A 1 79 ? 5.313 13.819 7.305 1.00 93.12 79 GLU A O 1
ATOM 647 N N . LYS A 1 80 ? 5.689 13.616 9.520 1.00 94.94 80 LYS A N 1
ATOM 648 C CA . LYS A 1 80 ? 5.006 12.331 9.668 1.00 94.94 80 LYS A CA 1
ATOM 649 C C . LYS A 1 80 ? 3.546 12.550 10.038 1.00 94.94 80 LYS A C 1
ATOM 651 O O . LYS A 1 80 ? 3.256 13.233 11.013 1.00 94.94 80 LYS A O 1
ATOM 656 N N . GLN A 1 81 ? 2.662 11.905 9.298 1.00 95.50 81 GLN A N 1
ATOM 657 C CA . GLN A 1 81 ? 1.231 11.858 9.549 1.00 95.50 81 GLN A CA 1
ATOM 658 C C . GLN A 1 81 ? 0.819 10.435 9.921 1.00 95.50 81 GLN A C 1
ATOM 660 O O . GLN A 1 81 ? 1.489 9.463 9.557 1.00 95.50 81 GLN A O 1
ATOM 665 N N . VAL A 1 82 ? -0.274 10.323 10.674 1.00 95.81 82 VAL A N 1
ATOM 666 C CA . VAL A 1 82 ? -0.803 9.046 11.158 1.00 95.81 82 VAL A CA 1
ATOM 667 C C . VAL A 1 82 ? -2.265 8.927 10.756 1.00 95.81 82 VAL A C 1
ATOM 669 O O . VAL A 1 82 ? -3.070 9.786 11.106 1.00 95.81 82 VAL A O 1
ATOM 672 N N . LEU A 1 83 ? -2.609 7.839 10.070 1.00 94.06 83 LEU A N 1
ATOM 673 C CA . LEU A 1 83 ? -3.993 7.415 9.865 1.00 94.06 83 LEU A CA 1
ATOM 674 C C . LEU A 1 83 ? -4.264 6.200 10.736 1.00 94.06 83 LEU A C 1
ATOM 676 O O . LEU A 1 83 ? -3.420 5.314 10.856 1.00 94.06 83 LEU A O 1
ATOM 680 N N . THR A 1 84 ? -5.428 6.182 11.374 1.00 94.12 84 THR A N 1
ATOM 681 C CA . THR A 1 84 ? -5.863 5.068 12.218 1.00 94.12 84 THR A CA 1
ATOM 682 C C . THR A 1 84 ? -7.281 4.692 11.832 1.00 94.12 84 THR A C 1
ATOM 684 O O . THR A 1 84 ? -8.163 5.548 11.824 1.00 94.12 84 THR A O 1
ATOM 687 N N . TYR A 1 85 ? -7.474 3.414 11.532 1.00 91.62 85 TYR A N 1
ATOM 688 C CA . TYR A 1 85 ? -8.760 2.801 11.232 1.00 91.62 85 TYR A CA 1
ATOM 689 C C . TYR A 1 85 ? -9.109 1.796 12.321 1.00 91.62 85 TYR A C 1
ATOM 691 O O . TYR A 1 85 ? -8.218 1.187 12.916 1.00 91.62 85 TYR A O 1
ATOM 699 N N . LEU A 1 86 ? -10.405 1.630 12.576 1.00 91.25 86 LEU A N 1
ATOM 700 C CA . LEU A 1 86 ? -10.887 0.500 13.359 1.00 91.25 86 LEU A CA 1
ATOM 701 C C . LEU A 1 86 ? -10.694 -0.772 12.544 1.00 91.25 86 LEU A C 1
ATOM 703 O O . LEU A 1 86 ? -10.941 -0.786 11.338 1.00 91.25 86 LEU A O 1
ATOM 707 N N . LEU A 1 87 ? -10.259 -1.831 13.213 1.00 88.56 87 LEU A N 1
ATOM 708 C CA . LEU A 1 87 ? -10.029 -3.116 12.573 1.00 88.56 87 LEU A CA 1
ATOM 709 C C . LEU A 1 87 ? -11.325 -3.712 12.007 1.00 88.56 87 LEU A C 1
ATOM 711 O O . LEU A 1 87 ? -11.294 -4.301 10.936 1.00 88.56 87 LEU A O 1
ATOM 715 N N . ASP A 1 88 ? -12.465 -3.456 12.649 1.00 88.50 88 ASP A N 1
ATOM 716 C CA . ASP A 1 88 ? -13.795 -3.862 12.172 1.00 88.50 88 ASP A CA 1
ATOM 717 C C . ASP A 1 88 ? -14.188 -3.243 10.823 1.00 88.50 88 ASP A C 1
ATOM 719 O O . ASP A 1 88 ? -15.095 -3.734 10.159 1.00 88.50 88 ASP A O 1
ATOM 723 N N . HIS A 1 89 ? -13.529 -2.157 10.410 1.00 89.62 89 HIS A N 1
ATOM 724 C CA . HIS A 1 89 ? -13.757 -1.542 9.103 1.00 89.62 89 HIS A CA 1
ATOM 725 C C . HIS A 1 89 ? -12.875 -2.154 8.010 1.00 89.62 89 HIS A C 1
ATOM 727 O O . HIS A 1 89 ? -13.060 -1.839 6.838 1.00 89.62 89 HIS A O 1
ATOM 733 N N . PHE A 1 90 ? -11.880 -2.970 8.364 1.00 88.94 90 PHE A N 1
ATOM 734 C CA . PHE A 1 90 ? -11.019 -3.625 7.389 1.00 88.94 90 PHE A CA 1
ATOM 735 C C . PHE A 1 90 ? -11.800 -4.725 6.667 1.00 88.94 90 PHE A C 1
ATOM 737 O O . PHE A 1 90 ? -12.251 -5.683 7.290 1.00 88.94 90 PHE A O 1
ATOM 744 N N . GLN A 1 91 ? -11.930 -4.591 5.349 1.00 85.75 91 GLN A N 1
ATOM 745 C CA . GLN A 1 91 ? -12.677 -5.539 4.526 1.00 85.75 91 GLN A CA 1
ATOM 746 C C . GLN A 1 91 ? -11.752 -6.604 3.955 1.00 85.75 91 GLN A C 1
ATOM 748 O O . GLN A 1 91 ? -11.943 -7.801 4.159 1.00 85.75 91 GLN A O 1
ATOM 753 N N . ILE A 1 92 ? -10.730 -6.161 3.226 1.00 83.38 92 ILE A N 1
ATOM 754 C CA . ILE A 1 92 ? -9.875 -7.060 2.461 1.00 83.38 92 ILE A CA 1
ATOM 755 C C . ILE A 1 92 ? -8.509 -6.430 2.217 1.00 83.38 92 ILE A C 1
ATOM 757 O O . ILE A 1 92 ? -8.360 -5.207 2.140 1.00 83.38 92 ILE A O 1
ATOM 761 N N . SER A 1 93 ? -7.494 -7.275 2.057 1.00 87.44 93 SER A N 1
ATOM 762 C CA . SER A 1 93 ? -6.210 -6.851 1.510 1.00 87.44 93 SER A CA 1
ATOM 763 C C . SER A 1 93 ? -5.764 -7.766 0.393 1.00 87.44 93 SER A C 1
ATOM 765 O O . SER A 1 93 ? -6.020 -8.969 0.419 1.00 87.44 93 SER A O 1
ATOM 767 N N . HIS A 1 94 ? -5.064 -7.185 -0.571 1.00 85.50 94 HIS A N 1
ATOM 768 C CA . HIS A 1 94 ? -4.540 -7.907 -1.712 1.00 85.50 94 HIS A CA 1
ATOM 769 C C . HIS A 1 94 ? -3.058 -7.623 -1.880 1.00 85.50 94 HIS A C 1
ATOM 771 O O . HIS A 1 94 ? -2.639 -6.469 -1.896 1.00 85.50 94 HIS A O 1
ATOM 777 N N . GLU A 1 95 ? -2.267 -8.669 -2.064 1.00 84.06 95 GLU A N 1
ATOM 778 C CA . GLU A 1 95 ? -0.895 -8.546 -2.537 1.00 84.06 95 GLU A CA 1
ATOM 779 C C . GLU A 1 95 ? -0.859 -8.848 -4.027 1.00 84.06 95 GLU A C 1
ATOM 781 O O . GLU A 1 95 ? -1.292 -9.917 -4.452 1.00 84.06 95 GLU A O 1
ATOM 786 N N . ALA A 1 96 ? -0.312 -7.916 -4.796 1.00 84.88 96 ALA A N 1
ATOM 787 C CA . ALA A 1 96 ? -0.172 -7.995 -6.234 1.00 84.88 96 ALA A CA 1
ATOM 788 C C . ALA A 1 96 ? 1.316 -7.999 -6.598 1.00 84.88 96 ALA A C 1
ATOM 790 O O . ALA A 1 96 ? 2.043 -7.052 -6.287 1.00 84.88 96 ALA A O 1
ATOM 791 N N . VAL A 1 97 ? 1.782 -9.065 -7.244 1.00 84.06 97 VAL A N 1
ATOM 792 C CA . VAL A 1 97 ? 3.188 -9.261 -7.600 1.00 84.06 97 VAL A CA 1
ATOM 793 C C . VAL A 1 97 ? 3.303 -9.693 -9.051 1.00 84.06 97 VAL A C 1
ATOM 795 O O . VAL A 1 97 ? 2.796 -10.744 -9.445 1.00 84.06 97 VAL A O 1
ATOM 798 N N . PHE A 1 98 ? 4.018 -8.897 -9.839 1.00 81.75 98 PHE A N 1
ATOM 799 C CA . PHE A 1 98 ? 4.164 -9.119 -11.271 1.00 81.75 98 PHE A CA 1
ATOM 800 C C . PHE A 1 98 ? 5.610 -8.945 -11.716 1.00 81.75 98 PHE A C 1
ATOM 802 O O . PHE A 1 98 ? 6.343 -8.094 -11.211 1.00 81.75 98 PHE A O 1
ATOM 809 N N . ASP A 1 99 ? 5.993 -9.725 -12.720 1.00 82.81 99 ASP A N 1
ATOM 810 C CA . ASP A 1 99 ? 7.216 -9.493 -13.472 1.00 82.81 99 ASP A CA 1
ATOM 811 C C . ASP A 1 99 ? 6.930 -8.453 -14.560 1.00 82.81 99 ASP A C 1
ATOM 813 O O . ASP A 1 99 ? 6.101 -8.670 -15.447 1.00 82.81 99 ASP A O 1
ATOM 817 N N . VAL A 1 100 ? 7.602 -7.307 -14.480 1.00 82.94 100 VAL A N 1
ATOM 818 C CA . VAL A 1 100 ? 7.488 -6.216 -15.452 1.00 82.94 100 VAL A CA 1
ATOM 819 C C . VAL A 1 100 ? 8.783 -6.089 -16.244 1.00 82.94 100 VAL A C 1
ATOM 821 O O . VAL A 1 100 ? 9.873 -6.329 -15.724 1.00 82.94 100 VAL A O 1
ATOM 824 N N . ILE A 1 101 ? 8.671 -5.747 -17.526 1.00 82.81 101 ILE A N 1
ATOM 825 C CA . ILE A 1 101 ? 9.832 -5.596 -18.407 1.00 82.81 101 ILE A CA 1
ATOM 826 C C . ILE A 1 101 ? 10.196 -4.119 -18.471 1.00 82.81 101 ILE A C 1
ATOM 828 O O . ILE A 1 101 ? 9.501 -3.345 -19.123 1.00 82.81 101 ILE A O 1
ATOM 832 N N . GLU A 1 102 ? 11.322 -3.766 -17.863 1.00 78.12 102 GLU A N 1
ATOM 833 C CA . GLU A 1 102 ? 11.839 -2.406 -17.811 1.00 78.12 102 GLU A CA 1
ATOM 834 C C . GLU A 1 102 ? 13.251 -2.375 -18.403 1.00 78.12 102 GLU A C 1
ATOM 836 O O . GLU A 1 102 ? 14.130 -3.114 -17.965 1.00 78.12 102 GLU A O 1
ATOM 841 N N . ASN A 1 103 ? 13.491 -1.546 -19.426 1.00 84.19 103 ASN A N 1
ATOM 842 C CA . ASN A 1 103 ? 14.794 -1.456 -20.110 1.00 84.19 103 ASN A CA 1
ATOM 843 C C . ASN A 1 103 ? 15.371 -2.824 -20.544 1.00 84.19 103 ASN A C 1
ATOM 845 O O . ASN A 1 103 ? 16.547 -3.105 -20.326 1.00 84.19 103 ASN A O 1
ATOM 849 N N . GLU A 1 104 ? 14.533 -3.682 -21.138 1.00 85.81 104 GLU A N 1
ATOM 850 C CA . GLU A 1 104 ? 14.884 -5.054 -21.564 1.00 85.81 104 GLU A CA 1
ATOM 851 C C . GLU A 1 104 ? 15.237 -6.022 -20.413 1.00 85.81 104 GLU A C 1
ATOM 853 O O . GLU A 1 104 ? 15.679 -7.145 -20.660 1.00 85.81 104 GLU A O 1
ATOM 858 N N . GLN A 1 105 ? 15.002 -5.632 -19.156 1.00 81.94 105 GLN A N 1
ATOM 859 C CA . GLN A 1 105 ? 15.191 -6.472 -17.975 1.00 81.94 105 GLN A CA 1
ATOM 860 C C . GLN A 1 105 ? 13.849 -6.820 -17.333 1.00 81.94 105 GLN A C 1
ATOM 862 O O . GLN A 1 105 ? 12.978 -5.969 -17.182 1.00 81.94 105 GLN A O 1
ATOM 867 N N . SER A 1 106 ? 13.691 -8.079 -16.925 1.00 84.75 106 SER A N 1
ATOM 868 C CA . SER A 1 106 ? 12.546 -8.502 -16.116 1.00 84.75 106 SER A CA 1
ATOM 869 C C . SER A 1 106 ? 12.809 -8.139 -14.661 1.00 84.75 106 SER A C 1
ATOM 871 O O . SER A 1 106 ? 13.765 -8.640 -14.064 1.00 84.75 106 SER A O 1
ATOM 873 N N . VAL A 1 107 ? 11.964 -7.291 -14.089 1.00 83.62 107 VAL A N 1
ATOM 874 C CA . VAL A 1 107 ? 12.024 -6.897 -12.684 1.00 83.62 107 VAL A CA 1
ATOM 875 C C . VAL A 1 107 ? 10.725 -7.278 -11.993 1.00 83.62 107 VAL A C 1
ATOM 877 O O . VAL A 1 107 ? 9.636 -7.068 -12.518 1.00 83.62 107 VAL A O 1
ATOM 880 N N . ARG A 1 108 ? 10.837 -7.859 -10.802 1.00 82.94 108 ARG A N 1
ATOM 881 C CA . ARG A 1 108 ? 9.674 -8.209 -9.991 1.00 82.94 108 ARG A CA 1
ATOM 882 C C . ARG A 1 108 ? 9.202 -6.961 -9.254 1.00 82.94 108 ARG A C 1
ATOM 884 O O . ARG A 1 108 ? 9.970 -6.378 -8.490 1.00 82.94 108 ARG A O 1
ATOM 891 N N . TYR A 1 109 ? 7.960 -6.560 -9.490 1.00 84.88 109 TYR A N 1
ATOM 892 C CA . TYR A 1 109 ? 7.335 -5.402 -8.867 1.00 84.88 109 TYR A CA 1
ATOM 893 C C . TYR A 1 109 ? 6.131 -5.826 -8.032 1.00 84.88 109 TYR A C 1
ATOM 895 O O . TYR A 1 109 ? 5.388 -6.734 -8.407 1.00 84.88 109 TYR A O 1
ATOM 903 N N . GLN A 1 110 ? 5.963 -5.175 -6.886 1.00 86.75 110 GLN A N 1
ATOM 904 C CA . GLN A 1 110 ? 4.957 -5.522 -5.896 1.00 86.75 110 GLN A CA 1
ATOM 905 C C . GLN A 1 110 ? 4.187 -4.283 -5.448 1.00 86.75 110 GLN A C 1
ATOM 907 O O . GLN A 1 110 ? 4.780 -3.243 -5.151 1.00 86.75 110 GLN A O 1
ATOM 912 N N . ALA A 1 111 ? 2.871 -4.442 -5.349 1.00 89.75 111 ALA A N 1
ATOM 913 C CA . ALA A 1 111 ? 1.961 -3.507 -4.712 1.00 89.75 111 ALA A CA 1
ATOM 914 C C . ALA A 1 111 ? 1.054 -4.267 -3.737 1.00 89.75 111 ALA A C 1
ATOM 916 O O . ALA A 1 111 ? 0.698 -5.421 -3.972 1.00 89.75 111 ALA A O 1
ATOM 917 N N . VAL A 1 112 ? 0.686 -3.627 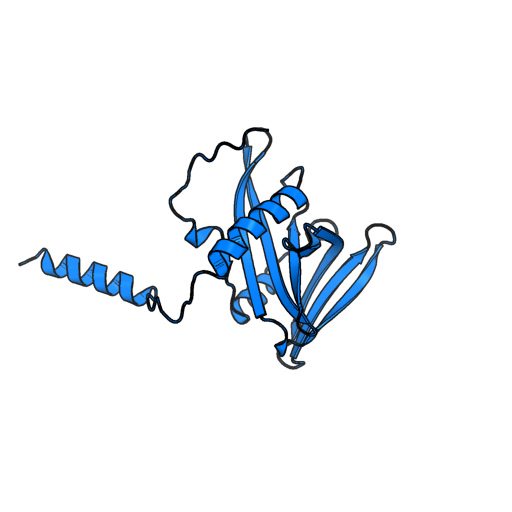-2.635 1.00 90.69 112 VAL A N 1
ATOM 918 C CA . VAL A 1 112 ? -0.281 -4.160 -1.676 1.00 90.69 112 VAL A CA 1
ATOM 919 C C . VAL A 1 112 ? -1.420 -3.178 -1.524 1.00 90.69 112 VAL A C 1
ATOM 921 O O . VAL A 1 112 ? -1.185 -1.979 -1.403 1.00 90.69 112 VAL A O 1
ATOM 924 N N . TYR A 1 113 ? -2.639 -3.697 -1.527 1.00 91.62 113 TYR A N 1
ATOM 925 C CA . TYR A 1 113 ? -3.871 -2.936 -1.416 1.00 91.62 113 TYR A CA 1
ATOM 926 C C . TYR A 1 113 ? -4.596 -3.296 -0.126 1.00 91.62 113 TYR A C 1
ATOM 928 O O . TYR A 1 113 ? -4.601 -4.460 0.275 1.00 91.62 113 TYR A O 1
ATOM 936 N N . PHE A 1 114 ? -5.223 -2.308 0.503 1.00 91.06 114 PHE A N 1
ATOM 937 C CA . PHE A 1 114 ? -5.988 -2.462 1.738 1.00 91.06 114 PHE A CA 1
ATOM 938 C C . PHE A 1 114 ? -7.298 -1.710 1.575 1.00 91.06 114 PHE A C 1
ATOM 940 O O . PHE A 1 114 ? -7.274 -0.502 1.354 1.00 91.06 114 PHE A O 1
ATOM 947 N N . THR A 1 115 ? -8.422 -2.399 1.685 1.00 90.31 115 THR A N 1
ATOM 948 C CA . THR A 1 115 ? -9.740 -1.792 1.519 1.00 90.31 115 THR A CA 1
ATOM 949 C C . THR A 1 115 ? -10.432 -1.724 2.869 1.00 90.31 115 THR A C 1
ATOM 951 O O . THR A 1 115 ? -10.519 -2.724 3.586 1.00 90.31 115 THR A O 1
ATOM 954 N N . PHE A 1 116 ? -10.915 -0.534 3.207 1.00 90.12 116 PHE A N 1
ATOM 955 C CA . PHE A 1 116 ? -11.701 -0.274 4.403 1.00 90.12 116 PHE A CA 1
ATOM 956 C C . PHE A 1 116 ? -13.092 0.206 4.008 1.00 90.12 116 PHE A C 1
ATOM 958 O O . PHE A 1 116 ? -13.242 0.945 3.037 1.00 90.12 116 PHE A O 1
ATOM 965 N N . GLU A 1 117 ? -14.097 -0.169 4.786 1.00 88.44 117 GLU A N 1
ATOM 966 C CA . GLU A 1 117 ? -15.439 0.389 4.678 1.00 88.44 117 GLU A CA 1
ATOM 967 C C . GLU A 1 117 ? -15.551 1.621 5.585 1.00 88.44 117 GLU A C 1
ATOM 969 O O . GLU A 1 117 ? -15.348 1.551 6.801 1.00 88.44 117 GLU A O 1
ATOM 974 N N . HIS A 1 118 ? -15.862 2.778 5.004 1.00 78.44 118 HIS A N 1
ATOM 975 C CA . HIS A 1 118 ? -16.090 4.012 5.742 1.00 78.44 118 HIS A CA 1
ATOM 976 C C . HIS A 1 118 ? -17.380 4.685 5.280 1.00 78.44 118 HIS A C 1
ATOM 978 O O . HIS A 1 118 ? -17.469 5.207 4.172 1.00 78.44 118 HIS A O 1
ATOM 984 N N . SER A 1 119 ? -18.376 4.745 6.171 1.00 67.31 119 SER A N 1
ATOM 985 C CA . SER A 1 119 ? -19.611 5.516 5.954 1.00 67.31 119 SER A CA 1
ATOM 986 C C . SER A 1 119 ? -20.297 5.229 4.609 1.00 67.31 119 SER A C 1
ATOM 988 O O . SER A 1 119 ? -20.629 6.159 3.883 1.00 67.31 119 SER A O 1
ATOM 990 N N . GLU A 1 120 ? -20.507 3.944 4.304 1.00 69.94 120 GLU A N 1
ATOM 991 C CA . GLU A 1 120 ? -21.146 3.437 3.072 1.00 69.94 120 GLU A CA 1
ATOM 992 C C . GLU A 1 120 ? -20.296 3.531 1.789 1.00 69.94 120 GLU A C 1
ATOM 994 O O . GLU A 1 120 ? -20.750 3.091 0.734 1.00 69.94 120 GLU A O 1
ATOM 999 N N . GLU A 1 121 ? -19.061 4.038 1.861 1.00 80.81 121 GLU A N 1
ATOM 1000 C CA . GLU A 1 121 ? -18.099 4.002 0.755 1.00 80.81 121 GLU A CA 1
ATOM 1001 C C . GLU A 1 121 ? -16.888 3.132 1.115 1.00 80.81 121 GLU A C 1
ATOM 1003 O O . GLU A 1 121 ? -16.399 3.134 2.247 1.00 80.81 121 GLU A O 1
ATOM 1008 N N . GLU A 1 122 ? -16.376 2.390 0.138 1.00 87.56 122 GLU A N 1
ATOM 1009 C CA . GLU A 1 122 ? -15.114 1.671 0.281 1.00 87.56 122 GLU A CA 1
ATOM 1010 C C . GLU A 1 122 ? -13.947 2.575 -0.114 1.00 87.56 122 GLU A C 1
ATOM 1012 O O . GLU A 1 122 ? -13.930 3.190 -1.183 1.00 87.56 122 GLU A O 1
ATOM 1017 N N . GLU A 1 123 ? -12.924 2.616 0.732 1.00 91.31 123 GLU A N 1
ATOM 1018 C CA . GLU A 1 123 ? -11.678 3.312 0.449 1.00 91.31 123 GLU A CA 1
ATOM 1019 C C . GLU A 1 123 ? -10.543 2.297 0.347 1.00 91.31 123 GLU A C 1
ATOM 1021 O O . GLU A 1 123 ? -10.265 1.551 1.287 1.00 91.31 123 GLU A O 1
ATOM 1026 N N . THR A 1 124 ? -9.880 2.266 -0.812 1.00 92.81 124 THR A N 1
ATOM 1027 C CA . THR A 1 124 ? -8.744 1.374 -1.050 1.00 92.81 124 THR A CA 1
ATOM 1028 C C . THR A 1 124 ? -7.439 2.150 -1.003 1.00 92.81 124 THR A C 1
ATOM 1030 O O . THR A 1 124 ? -7.179 3.045 -1.809 1.00 92.81 124 THR A O 1
ATOM 1033 N N . TYR A 1 125 ? -6.596 1.762 -0.060 1.00 94.69 125 TYR A N 1
ATOM 1034 C CA . TYR A 1 125 ? -5.229 2.212 0.107 1.00 94.69 125 TYR A CA 1
ATOM 1035 C C . TYR A 1 125 ? -4.278 1.337 -0.688 1.00 94.69 125 TYR A C 1
ATOM 1037 O O . TYR A 1 125 ? -4.511 0.139 -0.820 1.00 94.69 125 TYR A O 1
ATOM 1045 N N . PHE A 1 126 ? -3.172 1.909 -1.154 1.00 94.00 126 PHE A N 1
ATOM 1046 C CA . PHE A 1 126 ? -2.077 1.150 -1.742 1.00 94.00 126 PHE A CA 1
ATOM 1047 C C . PHE A 1 126 ? -0.744 1.454 -1.056 1.00 94.00 126 PHE A C 1
ATOM 1049 O O . PHE A 1 126 ? -0.489 2.564 -0.580 1.00 94.00 126 PHE A O 1
ATOM 1056 N N . LEU A 1 127 ? 0.122 0.448 -1.068 1.00 93.50 127 LEU A N 1
ATOM 1057 C CA . LEU A 1 127 ? 1.528 0.504 -0.711 1.00 93.50 127 LEU A CA 1
ATOM 1058 C C . LEU A 1 127 ? 2.325 -0.077 -1.876 1.00 93.50 127 LEU A C 1
ATOM 1060 O O . LEU A 1 127 ? 2.114 -1.230 -2.246 1.00 93.50 127 LEU A O 1
ATOM 1064 N N . ALA A 1 128 ? 3.234 0.697 -2.460 1.00 92.38 128 ALA A N 1
ATOM 1065 C CA . ALA A 1 128 ? 3.998 0.243 -3.619 1.00 92.38 128 ALA A CA 1
ATOM 1066 C C . ALA A 1 128 ? 5.416 0.807 -3.613 1.00 92.38 128 ALA A C 1
ATOM 1068 O O . ALA A 1 128 ? 5.637 1.938 -3.187 1.00 92.38 128 ALA A O 1
ATOM 1069 N N . ALA A 1 129 ? 6.388 0.042 -4.101 1.00 89.94 129 ALA A N 1
ATOM 1070 C CA . ALA A 1 129 ? 7.769 0.505 -4.119 1.00 89.94 129 ALA A CA 1
ATOM 1071 C C . ALA A 1 129 ? 7.980 1.626 -5.164 1.00 89.94 129 ALA A C 1
ATOM 1073 O O . ALA A 1 129 ? 7.374 1.614 -6.235 1.00 89.94 129 ALA A O 1
ATOM 1074 N N . THR A 1 130 ? 8.847 2.602 -4.885 1.00 88.75 130 THR A N 1
ATOM 1075 C CA . THR A 1 130 ? 9.242 3.659 -5.843 1.00 88.75 130 THR A CA 1
ATOM 1076 C C . THR A 1 130 ? 10.209 3.151 -6.915 1.00 88.75 130 THR A C 1
ATOM 1078 O O . THR A 1 130 ? 10.378 3.789 -7.949 1.00 88.75 130 THR A O 1
ATOM 1081 N N . GLN A 1 131 ? 10.834 2.000 -6.671 1.00 87.69 131 GLN A N 1
ATOM 1082 C CA . GLN A 1 131 ? 11.763 1.283 -7.542 1.00 87.69 131 GLN A CA 1
ATOM 1083 C C . GLN A 1 131 ? 11.380 -0.207 -7.561 1.00 87.69 131 GLN A C 1
ATOM 1085 O O . GLN A 1 131 ? 10.691 -0.655 -6.646 1.00 87.69 131 GLN A O 1
ATOM 1090 N N . PRO A 1 132 ? 11.797 -1.011 -8.558 1.00 86.50 132 PRO A N 1
ATOM 1091 C CA . PRO A 1 132 ? 12.747 -0.729 -9.647 1.00 86.50 132 PRO A CA 1
ATOM 1092 C C . PRO A 1 132 ? 12.137 -0.144 -10.933 1.00 86.50 132 PRO A C 1
ATOM 1094 O O . PRO A 1 132 ? 12.837 -0.017 -11.933 1.00 86.50 132 PRO A O 1
ATOM 1097 N N . VAL A 1 133 ? 10.850 0.187 -10.935 1.00 86.69 133 VAL A N 1
ATOM 1098 C CA . VAL A 1 133 ? 10.127 0.647 -12.131 1.00 86.69 133 VAL A CA 1
ATOM 1099 C C . VAL A 1 133 ? 10.201 2.162 -12.326 1.00 86.69 133 VAL A C 1
ATOM 1101 O O . VAL A 1 133 ? 10.330 2.902 -11.353 1.00 86.69 133 VAL A O 1
ATOM 1104 N N . SER A 1 134 ? 10.090 2.638 -13.572 1.00 87.25 134 SER A N 1
ATOM 1105 C CA . SER A 1 134 ? 10.110 4.082 -13.864 1.00 87.25 134 SER A CA 1
ATOM 1106 C C . SER A 1 134 ? 8.782 4.787 -13.560 1.00 87.25 134 SER A C 1
ATOM 1108 O O . SER A 1 134 ? 8.781 5.934 -13.114 1.00 87.25 1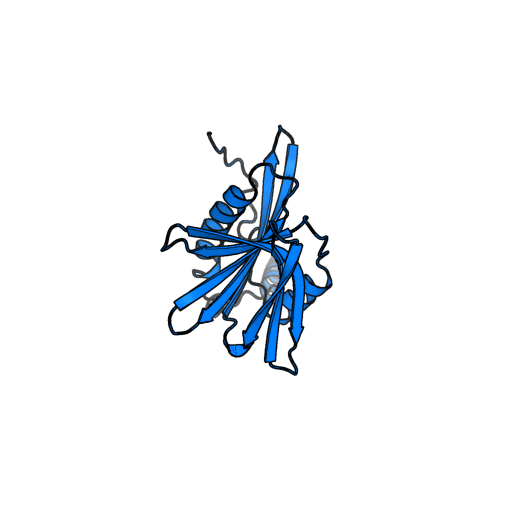34 SER A O 1
ATOM 1110 N N . GLU A 1 135 ? 7.655 4.095 -13.755 1.00 88.31 135 GLU A N 1
ATOM 1111 C CA . GLU A 1 135 ? 6.300 4.637 -13.588 1.00 88.31 135 GLU A CA 1
ATOM 1112 C C . GLU A 1 135 ? 5.489 3.837 -12.546 1.00 88.31 135 GLU A C 1
ATOM 1114 O O . GLU A 1 135 ? 4.504 3.181 -12.891 1.00 88.31 135 GLU A O 1
ATOM 1119 N N . PRO A 1 136 ? 5.858 3.869 -11.250 1.00 90.19 136 PRO A N 1
ATOM 1120 C CA . PRO A 1 136 ? 5.241 3.024 -10.221 1.00 90.19 136 PRO A CA 1
ATOM 1121 C C . PRO A 1 136 ? 3.717 3.181 -10.127 1.00 90.19 136 PRO A C 1
ATOM 1123 O O . PRO A 1 136 ? 3.000 2.194 -9.998 1.00 90.19 136 PRO A O 1
ATOM 1126 N N . LEU A 1 137 ? 3.195 4.403 -10.274 1.00 90.62 137 LEU A N 1
ATOM 1127 C CA . LEU A 1 137 ? 1.750 4.656 -10.208 1.00 90.62 137 LEU A CA 1
ATOM 1128 C C . LEU A 1 137 ? 0.970 4.046 -11.382 1.00 90.62 137 LEU A C 1
ATOM 1130 O O . LEU A 1 137 ? -0.176 3.642 -11.194 1.00 90.62 137 LEU A O 1
ATOM 1134 N N . ALA A 1 138 ? 1.577 3.946 -12.569 1.00 87.94 138 ALA A N 1
ATOM 1135 C CA . ALA A 1 138 ? 0.940 3.287 -13.707 1.00 87.94 138 ALA A CA 1
ATOM 1136 C C . ALA A 1 138 ? 0.759 1.790 -13.420 1.00 87.94 138 ALA A C 1
ATOM 1138 O O . ALA A 1 138 ? -0.316 1.236 -13.643 1.00 87.94 138 ALA A O 1
ATOM 1139 N N . TYR A 1 139 ? 1.781 1.160 -12.835 1.00 88.31 139 TYR A N 1
ATOM 1140 C CA . TYR A 1 139 ? 1.710 -0.234 -12.409 1.00 88.31 139 TYR A CA 1
ATOM 1141 C C . TYR A 1 139 ? 0.701 -0.442 -11.274 1.00 88.31 139 TYR A C 1
ATOM 1143 O O . TYR A 1 139 ? -0.076 -1.388 -11.339 1.00 88.31 139 TYR A O 1
ATOM 1151 N N . VAL A 1 140 ? 0.629 0.462 -10.288 1.00 88.94 140 VAL A N 1
ATOM 1152 C CA . VAL A 1 140 ? -0.399 0.405 -9.229 1.00 88.94 140 VAL A CA 1
ATOM 1153 C C . VAL A 1 140 ? -1.812 0.436 -9.817 1.00 88.94 140 VAL A C 1
ATOM 1155 O O . VAL A 1 140 ? -2.664 -0.338 -9.380 1.00 88.94 140 VAL A O 1
ATOM 1158 N N . ALA A 1 141 ? -2.072 1.294 -10.807 1.00 87.81 141 ALA A N 1
ATOM 1159 C CA . ALA A 1 141 ? -3.381 1.384 -11.452 1.00 87.81 141 ALA A CA 1
ATOM 1160 C C . ALA A 1 141 ? -3.754 0.086 -12.184 1.00 87.81 141 ALA A C 1
ATOM 1162 O O . ALA A 1 141 ? -4.850 -0.449 -12.012 1.00 87.81 141 ALA A O 1
ATOM 1163 N N . GLU A 1 142 ? -2.829 -0.426 -12.995 1.00 85.50 142 GLU A N 1
ATOM 1164 C CA . GLU A 1 142 ? -3.049 -1.623 -13.808 1.00 85.50 142 GLU A CA 1
ATOM 1165 C C . GLU A 1 142 ? -3.172 -2.883 -12.944 1.00 85.50 142 GLU A C 1
ATOM 1167 O O . GLU A 1 142 ? -4.068 -3.698 -13.160 1.00 85.50 142 GLU A O 1
ATOM 1172 N N . PHE A 1 143 ? -2.334 -3.028 -11.916 1.00 87.44 143 PHE A N 1
ATOM 1173 C CA . PHE A 1 143 ? -2.399 -4.171 -11.006 1.00 87.44 143 PHE A CA 1
ATOM 1174 C C . PHE A 1 143 ? -3.695 -4.169 -10.205 1.00 87.44 143 PHE A C 1
ATOM 1176 O O . PHE A 1 143 ? -4.274 -5.235 -10.004 1.00 87.44 143 PHE A O 1
ATOM 1183 N N . TRP A 1 144 ? -4.186 -2.996 -9.796 1.00 87.38 144 TRP A N 1
ATOM 1184 C CA . TRP A 1 144 ? -5.456 -2.896 -9.086 1.00 87.38 144 TRP A CA 1
ATOM 1185 C C . TRP A 1 144 ? -6.636 -3.326 -9.960 1.00 87.38 144 TRP A C 1
ATOM 1187 O O . TRP A 1 144 ? -7.446 -4.126 -9.511 1.00 87.38 144 TRP A O 1
ATOM 1197 N N . ARG A 1 145 ? -6.686 -2.904 -11.232 1.00 82.69 145 ARG A N 1
ATOM 1198 C CA . ARG A 1 145 ? -7.717 -3.361 -12.188 1.00 82.69 145 ARG A CA 1
ATOM 1199 C C . ARG A 1 145 ? -7.768 -4.881 -12.315 1.00 82.69 145 ARG A C 1
ATOM 1201 O O . ARG A 1 145 ? -8.846 -5.460 -12.394 1.00 82.69 145 ARG A O 1
ATOM 1208 N N . VAL A 1 146 ? -6.602 -5.524 -12.350 1.00 77.12 146 VAL A N 1
ATOM 1209 C CA . VAL A 1 146 ? -6.505 -6.988 -12.422 1.00 77.12 146 VAL A CA 1
ATOM 1210 C C . VAL A 1 146 ? -6.902 -7.630 -11.091 1.00 77.12 146 VAL A C 1
ATOM 1212 O O . VAL A 1 146 ? -7.619 -8.625 -11.076 1.00 77.12 146 VAL A O 1
ATOM 1215 N N . THR A 1 147 ? -6.455 -7.056 -9.978 1.00 74.69 147 THR A N 1
ATOM 1216 C CA . THR A 1 147 ? -6.669 -7.590 -8.628 1.00 74.69 147 THR A CA 1
ATOM 1217 C C . THR A 1 147 ? -8.126 -7.479 -8.194 1.00 74.69 147 THR A C 1
ATOM 1219 O O . THR A 1 147 ? -8.665 -8.452 -7.684 1.00 74.69 147 THR A O 1
ATOM 1222 N N . GLU A 1 148 ? -8.789 -6.350 -8.447 1.00 73.38 148 GLU A N 1
ATOM 1223 C CA . GLU A 1 148 ? -10.210 -6.158 -8.141 1.00 73.38 148 GLU A CA 1
ATOM 1224 C C . GLU A 1 148 ? -11.081 -7.170 -8.899 1.00 73.38 148 GLU A C 1
ATOM 1226 O O . GLU A 1 148 ? -11.956 -7.802 -8.307 1.00 73.38 148 GLU A O 1
ATOM 1231 N N . ALA A 1 149 ? -10.791 -7.380 -10.187 1.00 64.50 149 ALA A N 1
ATOM 1232 C CA . ALA A 1 149 ? -11.511 -8.340 -11.018 1.00 64.50 149 ALA A CA 1
ATOM 1233 C C . ALA A 1 149 ? -11.347 -9.794 -10.537 1.00 64.50 149 ALA A C 1
ATOM 1235 O O . ALA A 1 149 ? -12.241 -10.606 -10.737 1.00 64.50 149 ALA A O 1
ATOM 1236 N N . ILE A 1 150 ? -10.217 -10.140 -9.910 1.00 61.09 150 ILE A N 1
ATOM 1237 C CA . ILE A 1 150 ? -9.942 -11.503 -9.423 1.00 61.09 150 ILE A CA 1
ATOM 1238 C C . ILE A 1 150 ? -10.419 -11.693 -7.977 1.00 61.09 150 ILE A C 1
ATOM 1240 O O . ILE A 1 150 ? -10.950 -12.751 -7.649 1.00 61.09 150 ILE A O 1
ATOM 1244 N N . GLY A 1 151 ? -10.242 -10.692 -7.114 1.00 53.25 151 GLY A N 1
ATOM 1245 C CA . GLY A 1 151 ? -10.556 -10.770 -5.685 1.00 53.25 151 GLY A CA 1
ATOM 1246 C C . GLY A 1 151 ? -12.052 -10.755 -5.373 1.00 53.25 151 GLY A C 1
ATOM 1247 O O . GLY A 1 151 ? -12.468 -11.335 -4.378 1.00 53.25 151 GLY A O 1
ATOM 1248 N N . ARG A 1 152 ? -12.882 -10.142 -6.231 1.00 52.72 152 ARG A N 1
ATOM 1249 C CA . ARG A 1 152 ? -14.339 -10.035 -6.008 1.00 52.72 152 ARG A CA 1
ATOM 1250 C C . ARG A 1 152 ? -15.170 -11.130 -6.676 1.00 52.72 152 ARG A C 1
ATOM 1252 O O . ARG A 1 152 ? -16.265 -11.423 -6.207 1.00 52.72 152 ARG A O 1
ATOM 1259 N N . ASP A 1 153 ? -14.652 -11.759 -7.730 1.00 41.03 153 ASP A N 1
ATOM 1260 C CA . ASP A 1 153 ? -15.352 -12.827 -8.465 1.00 41.03 153 ASP A CA 1
ATOM 1261 C C . ASP A 1 153 ? -15.136 -14.232 -7.868 1.00 41.03 153 ASP A C 1
ATOM 1263 O O . ASP A 1 153 ? -15.695 -15.216 -8.362 1.00 41.03 153 ASP A O 1
ATOM 1267 N N . ILE A 1 154 ? -14.350 -14.360 -6.794 1.00 38.81 154 ILE A N 1
ATOM 1268 C CA . ILE A 1 154 ? -14.102 -15.642 -6.127 1.00 38.81 154 ILE A CA 1
ATOM 1269 C C . ILE A 1 154 ? -14.802 -15.652 -4.768 1.00 38.81 154 ILE A C 1
ATOM 1271 O O . ILE A 1 154 ? -14.232 -15.325 -3.733 1.00 38.81 154 ILE A O 1
ATOM 1275 N N . ASP A 1 155 ? -16.053 -16.104 -4.771 1.00 31.84 155 ASP A N 1
ATOM 1276 C CA . ASP A 1 155 ? -16.742 -16.524 -3.554 1.00 31.84 155 ASP A CA 1
ATOM 1277 C C . ASP A 1 155 ? -16.085 -17.825 -3.043 1.00 31.84 155 ASP A C 1
ATOM 1279 O O . ASP A 1 155 ? -16.420 -18.940 -3.466 1.00 31.84 155 ASP A O 1
ATOM 1283 N N . PHE A 1 156 ? -15.090 -17.703 -2.155 1.00 40.97 156 PHE A N 1
ATOM 1284 C CA . PHE A 1 156 ? -14.392 -18.851 -1.556 1.00 40.97 156 PHE A CA 1
ATOM 1285 C C . PHE A 1 156 ? -15.326 -19.767 -0.744 1.00 40.97 156 PHE A C 1
ATOM 1287 O O . PHE A 1 156 ? -14.933 -20.888 -0.406 1.00 40.97 156 PHE A O 1
ATOM 1294 N N . ALA A 1 157 ? -16.575 -19.360 -0.481 1.00 36.28 157 ALA A N 1
ATOM 1295 C CA . ALA A 1 157 ? -17.589 -20.243 0.088 1.00 36.28 157 ALA A CA 1
ATOM 1296 C C . ALA A 1 157 ? -18.031 -21.357 -0.885 1.00 36.28 157 ALA A C 1
ATOM 1298 O O . ALA A 1 157 ? -18.535 -22.391 -0.438 1.00 36.28 157 ALA A O 1
ATOM 1299 N N . ILE A 1 158 ? -17.823 -21.197 -2.200 1.00 34.47 158 ILE A N 1
ATOM 1300 C CA . ILE A 1 158 ? -18.273 -22.160 -3.221 1.00 34.47 158 ILE A CA 1
ATOM 1301 C C . ILE A 1 158 ? -17.137 -23.069 -3.708 1.00 34.47 158 ILE A C 1
ATOM 1303 O O . ILE A 1 158 ? -17.371 -24.242 -4.014 1.00 34.47 158 ILE A O 1
ATOM 1307 N N . SER A 1 159 ? -15.888 -22.603 -3.720 1.00 33.16 159 SER A N 1
ATOM 1308 C CA . SER A 1 159 ? -14.738 -23.434 -4.090 1.00 33.16 159 SER A CA 1
ATOM 1309 C C . SER A 1 159 ? -13.987 -23.929 -2.858 1.00 33.16 159 SER A C 1
ATOM 1311 O O . SER A 1 159 ? -12.856 -23.524 -2.588 1.00 33.16 159 SER A O 1
ATOM 1313 N N . GLY A 1 160 ? -14.608 -24.867 -2.141 1.00 32.69 160 GLY A N 1
ATOM 1314 C CA . GLY A 1 160 ? -13.950 -25.745 -1.173 1.00 32.69 160 GLY A CA 1
ATOM 1315 C C . GLY A 1 160 ? -12.901 -26.641 -1.840 1.00 32.69 160 GLY A C 1
ATOM 1316 O O . GLY A 1 160 ? -13.072 -27.849 -1.937 1.00 32.69 160 GLY A O 1
ATOM 1317 N N . CYS A 1 161 ? -11.812 -26.040 -2.306 1.00 35.19 161 CYS A N 1
ATOM 1318 C CA . CYS A 1 161 ? -10.592 -26.713 -2.719 1.00 35.19 161 CYS A CA 1
ATOM 1319 C C . CYS A 1 161 ? -9.476 -26.204 -1.816 1.00 35.19 161 CYS A C 1
ATOM 1321 O O . CYS A 1 161 ? -8.573 -25.483 -2.236 1.00 35.19 161 CYS A O 1
ATOM 1323 N N . SER A 1 162 ? -9.536 -26.597 -0.542 1.00 34.53 162 SER A N 1
ATOM 1324 C CA . SER A 1 162 ? -8.338 -26.556 0.287 1.00 34.53 162 SER A CA 1
ATOM 1325 C C . SER A 1 162 ? -7.251 -27.373 -0.426 1.00 34.53 162 SER A C 1
ATOM 1327 O O . SER A 1 162 ? -7.540 -28.423 -1.007 1.00 34.53 162 SER A O 1
ATOM 1329 N N . ALA A 1 163 ? -5.990 -26.939 -0.379 1.00 40.47 163 ALA A N 1
ATOM 1330 C CA . ALA A 1 163 ? -4.845 -27.669 -0.947 1.00 40.47 163 ALA A CA 1
ATOM 1331 C C . ALA A 1 163 ? -4.729 -29.138 -0.452 1.00 40.47 163 ALA A C 1
ATOM 1333 O O . ALA A 1 163 ? -3.960 -29.945 -0.986 1.00 40.47 163 ALA A O 1
ATOM 1334 N N . PHE A 1 164 ? -5.527 -29.507 0.552 1.00 40.53 164 PHE A N 1
ATOM 1335 C CA . PHE A 1 164 ? -5.732 -30.865 1.027 1.00 40.53 164 PHE A CA 1
ATOM 1336 C C . PHE A 1 164 ? -6.470 -31.772 0.018 1.00 40.53 164 PHE A C 1
ATOM 1338 O O . PHE A 1 164 ? -6.130 -32.953 -0.092 1.00 40.53 164 PHE A O 1
ATOM 1345 N N . ASP A 1 165 ? -7.412 -31.248 -0.775 1.00 38.03 165 ASP A N 1
ATOM 1346 C CA . ASP A 1 165 ? -8.201 -32.044 -1.731 1.00 38.03 165 ASP A CA 1
ATOM 1347 C C . ASP A 1 165 ? -7.443 -32.366 -3.025 1.00 38.03 165 ASP A C 1
ATOM 1349 O O . ASP A 1 165 ? -7.610 -33.455 -3.588 1.00 38.03 165 ASP A O 1
ATOM 1353 N N . LEU A 1 166 ? -6.531 -31.488 -3.460 1.00 42.69 166 LEU A N 1
ATOM 1354 C CA . LEU A 1 166 ? -5.687 -31.739 -4.635 1.00 42.69 166 LEU A CA 1
ATOM 1355 C C . LEU A 1 166 ? -4.746 -32.934 -4.396 1.00 42.69 166 LEU A C 1
ATOM 1357 O O . LEU A 1 166 ? -4.615 -33.821 -5.239 1.00 42.69 166 LEU A O 1
ATOM 1361 N N . ASN A 1 167 ? -4.167 -33.020 -3.193 1.00 45.41 167 ASN A N 1
ATOM 1362 C CA . ASN A 1 167 ? -3.328 -34.150 -2.790 1.00 45.41 167 ASN A CA 1
ATOM 1363 C C . ASN A 1 167 ? -4.117 -35.460 -2.657 1.00 45.41 167 ASN A C 1
ATOM 1365 O O . ASN A 1 167 ? -3.563 -36.540 -2.876 1.00 45.41 167 ASN A O 1
ATOM 1369 N N . ARG A 1 168 ? -5.412 -35.392 -2.324 1.00 42.41 168 ARG A N 1
ATOM 1370 C CA . ARG A 1 168 ? -6.281 -36.573 -2.237 1.00 42.41 168 ARG A CA 1
ATOM 1371 C C . ARG A 1 168 ? -6.627 -37.130 -3.618 1.00 42.41 168 ARG A C 1
ATOM 1373 O O . ARG A 1 168 ? -6.563 -38.344 -3.798 1.00 42.41 168 ARG A O 1
ATOM 1380 N N . LYS A 1 169 ? -6.920 -36.264 -4.595 1.00 47.19 169 LYS A N 1
ATOM 1381 C CA . LYS A 1 169 ? -7.169 -36.670 -5.990 1.00 47.19 169 LYS A CA 1
ATOM 1382 C C . LYS A 1 169 ? -5.919 -37.246 -6.660 1.00 47.19 169 LYS A C 1
ATOM 1384 O O . LYS A 1 169 ? -5.994 -38.325 -7.237 1.00 47.19 169 LYS A O 1
ATOM 1389 N N . LEU A 1 170 ? -4.756 -36.617 -6.474 1.00 50.69 170 LEU A N 1
ATOM 1390 C CA . LEU A 1 170 ? -3.485 -37.115 -7.022 1.00 50.69 170 LEU A CA 1
ATOM 1391 C C . LEU A 1 170 ? -3.061 -38.475 -6.437 1.00 50.69 170 LEU A C 1
ATOM 1393 O O . LEU A 1 170 ? -2.403 -39.267 -7.111 1.00 50.69 170 LEU A O 1
ATOM 1397 N N . ARG A 1 171 ? -3.443 -38.774 -5.189 1.00 51.06 171 ARG A N 1
ATOM 1398 C CA . ARG A 1 171 ? -3.228 -40.102 -4.589 1.00 51.06 171 ARG A CA 1
ATOM 1399 C C . ARG A 1 171 ? -4.227 -41.141 -5.097 1.00 51.06 171 ARG A C 1
ATOM 1401 O O . ARG A 1 171 ? -3.815 -42.254 -5.400 1.00 51.06 171 ARG A O 1
ATOM 1408 N N . ALA A 1 172 ? -5.497 -40.770 -5.257 1.00 53.41 172 ALA A N 1
ATOM 1409 C CA . ALA A 1 172 ? -6.522 -41.670 -5.785 1.00 53.41 172 ALA A CA 1
ATOM 1410 C C . ALA A 1 172 ? -6.229 -42.119 -7.231 1.00 53.41 172 ALA A C 1
ATOM 1412 O O . ALA A 1 172 ? -6.424 -43.287 -7.560 1.00 53.41 172 ALA A O 1
ATOM 1413 N N . GLU A 1 173 ? -5.692 -41.232 -8.074 1.00 52.47 173 GLU A N 1
ATOM 1414 C CA . GLU A 1 173 ? -5.321 -41.579 -9.454 1.00 52.47 173 GLU A CA 1
ATOM 1415 C C . GLU A 1 173 ? -4.089 -42.500 -9.521 1.00 52.47 173 GLU A C 1
ATOM 1417 O O . GLU A 1 173 ? -4.048 -43.432 -10.335 1.00 52.47 173 GLU A O 1
ATOM 1422 N N . ARG A 1 174 ? -3.120 -42.329 -8.607 1.00 50.09 174 ARG A N 1
ATOM 1423 C CA . ARG A 1 174 ? -1.950 -43.222 -8.497 1.00 50.09 174 ARG A CA 1
ATOM 1424 C C . ARG A 1 174 ? -2.326 -44.642 -8.089 1.00 50.09 174 ARG A C 1
ATOM 1426 O O . ARG A 1 174 ? -1.748 -45.580 -8.630 1.00 50.09 174 ARG A O 1
ATOM 1433 N N . ASP A 1 175 ? -3.302 -44.799 -7.201 1.00 51.62 175 ASP A N 1
ATOM 1434 C CA . ASP A 1 175 ? -3.743 -46.119 -6.737 1.00 51.62 175 ASP A CA 1
ATOM 1435 C C . ASP A 1 175 ? -4.674 -46.815 -7.750 1.00 51.62 175 ASP A C 1
ATOM 1437 O O . ASP A 1 175 ? -4.711 -48.043 -7.812 1.00 51.62 175 ASP A O 1
ATOM 1441 N N . SER A 1 176 ? -5.362 -46.059 -8.617 1.00 52.25 176 SER A N 1
ATOM 1442 C CA . SER A 1 176 ? -6.153 -46.619 -9.730 1.00 52.25 176 SER A CA 1
ATOM 1443 C C . SER A 1 176 ? -5.326 -47.070 -10.941 1.00 52.25 176 SER A C 1
ATOM 1445 O O . SER A 1 176 ? -5.846 -47.746 -11.821 1.00 52.25 176 SER A O 1
ATOM 1447 N N . SER A 1 177 ? -4.036 -46.722 -10.980 1.00 51.25 177 SER A N 1
ATOM 1448 C CA . SER A 1 177 ? -3.115 -47.077 -12.069 1.00 51.25 177 SER A CA 1
ATOM 1449 C C . SER A 1 177 ? -2.345 -48.386 -11.814 1.00 51.25 177 SER A C 1
ATOM 1451 O O . SER A 1 177 ? -1.458 -48.734 -12.593 1.00 51.25 177 SER A O 1
ATOM 1453 N N . VAL A 1 178 ? -2.631 -49.087 -10.706 1.00 52.62 178 VAL A N 1
ATOM 1454 C CA . VAL A 1 178 ? -1.901 -50.293 -10.253 1.00 52.62 178 VAL A CA 1
ATOM 1455 C C . VAL A 1 178 ? -2.833 -51.501 -10.029 1.00 52.62 178 VAL A C 1
ATOM 1457 O O . VAL A 1 178 ? -2.472 -52.434 -9.321 1.00 52.62 178 VAL A O 1
ATOM 1460 N N . ASN A 1 179 ? -4.011 -51.544 -10.659 1.00 40.06 179 ASN A N 1
ATOM 1461 C CA . ASN A 1 179 ? -4.818 -52.772 -10.752 1.00 40.06 179 ASN A CA 1
ATOM 1462 C C . ASN A 1 179 ? -5.352 -52.996 -12.164 1.00 40.06 179 ASN A C 1
ATOM 1464 O O . ASN A 1 179 ? -5.992 -52.065 -12.696 1.00 40.06 179 ASN A O 1
#